Protein AF-A0A9D1W8M9-F1 (afdb_monomer_lite)

pLDDT: mean 92.15, std 4.17, range [66.94, 97.56]

Secondary structure (DSSP, 8-state):
--EEEETHHHHHHTTS-SPPPSEEEEEESS----EEETTEEEEEEE--SPP-TTTHHHHHHHHHHHTGGG-SS--HHHHHHHHHHHHHT--HHHHHHHHHHHTTS-HHHHHHHHHHHHHTT-HHHHHHHHTTS-TT--B--TTGGGT-GGGTTTTB-

Foldseek 3Di:
DDKDWADPVVCVVLVVAPDDDLETEIEDQDDDCWDDDPSHIYYYDHQPDDDDPVCRVLVRLLRCLLCVVVRPPHALLRNLVSNLVVCLPDDPVRLLSSLVSCLPPDLSSLLSSLLSCVQVVNVVSSVVSLVSHDPVDAAEDPPPVVRGVSCVVSRYD

Sequence (157 aa):
PIGYLTGYSIYNKMALTTQVSNVIQIGRNQIRPKLKRGKYIVSFVKQKNTITKENIPHLQLLDALRYIKKIPDASIAFLCKRFIAILKDYKQNEREDLMRLARKYPPSTRALLGALLDELGYEKETETLFETLNPITTYRLPEAEKVFDTTKKWKIK

Organism: NCBI:txid2838759

Radius of gyration: 15.52 Å; chains: 1; bounding box: 42×32×38 Å

Structure (mmCIF, N/CA/C/O backbone):
data_AF-A0A9D1W8M9-F1
#
_entry.id   AF-A0A9D1W8M9-F1
#
loop_
_atom_site.group_PDB
_atom_site.id
_atom_site.type_symbol
_atom_site.label_atom_id
_atom_site.label_alt_id
_atom_site.label_comp_id
_atom_site.label_asym_id
_atom_site.label_entity_id
_atom_site.label_seq_id
_atom_site.pdbx_PDB_ins_code
_atom_site.Cartn_x
_atom_site.Cartn_y
_atom_site.Cartn_z
_atom_site.occupancy
_atom_site.B_iso_or_equiv
_atom_site.auth_seq_id
_atom_site.auth_comp_id
_atom_site.auth_asym_id
_atom_site.auth_atom_id
_atom_site.pdbx_PDB_model_num
ATOM 1 N N . PRO A 1 1 ? -6.456 17.218 17.066 1.00 66.94 1 PRO A N 1
ATOM 2 C CA . PRO A 1 1 ? -5.688 16.237 16.257 1.00 66.94 1 PRO A CA 1
ATOM 3 C C . PRO A 1 1 ? -6.485 15.778 15.029 1.00 66.94 1 PRO A C 1
ATOM 5 O O . PRO A 1 1 ? -7.613 15.319 15.185 1.00 66.94 1 PRO A O 1
ATOM 8 N N . ILE A 1 2 ? -5.910 15.918 13.833 1.00 86.50 2 ILE A N 1
ATOM 9 C CA . ILE A 1 2 ? -6.542 15.503 12.572 1.00 86.50 2 ILE A CA 1
ATOM 10 C C . ILE A 1 2 ? -6.394 13.983 12.413 1.00 86.50 2 ILE A C 1
ATOM 12 O O . ILE A 1 2 ? -5.357 13.406 12.749 1.00 86.50 2 ILE A O 1
ATOM 16 N N . GLY A 1 3 ? -7.450 13.326 11.942 1.00 91.88 3 GLY A N 1
ATOM 17 C CA . GLY A 1 3 ? -7.440 11.920 11.553 1.00 91.88 3 GLY A CA 1
ATOM 18 C C . GLY A 1 3 ? -8.235 11.733 10.267 1.00 91.88 3 GLY A C 1
ATOM 19 O O . GLY A 1 3 ? -9.056 12.581 9.923 1.00 91.88 3 GLY A O 1
ATOM 20 N N . TYR A 1 4 ? -7.988 10.635 9.562 1.00 95.38 4 TYR A N 1
ATOM 21 C CA . TYR A 1 4 ? -8.622 10.340 8.277 1.00 95.38 4 TYR A CA 1
ATOM 22 C C . TYR A 1 4 ? -9.162 8.914 8.246 1.00 95.38 4 TYR A C 1
ATOM 24 O O . TYR A 1 4 ? -8.657 8.033 8.943 1.00 95.38 4 TYR A O 1
ATOM 32 N N . LEU A 1 5 ? -10.203 8.679 7.447 1.00 94.50 5 LEU A N 1
ATOM 33 C CA . LEU A 1 5 ? -10.722 7.331 7.216 1.00 94.50 5 LEU A CA 1
ATOM 34 C C . LEU A 1 5 ? -9.718 6.527 6.387 1.00 94.50 5 LEU A C 1
ATOM 36 O O . LEU A 1 5 ? -9.198 7.036 5.399 1.00 94.50 5 LEU A O 1
ATOM 40 N N . THR A 1 6 ? -9.458 5.286 6.782 1.00 94.19 6 THR A N 1
ATOM 41 C CA . THR A 1 6 ? -8.574 4.336 6.089 1.00 94.19 6 THR A CA 1
ATOM 42 C C . THR A 1 6 ? -9.154 2.920 6.188 1.00 94.19 6 THR A C 1
ATOM 44 O O . THR A 1 6 ? -10.239 2.729 6.742 1.00 94.19 6 THR A O 1
ATOM 47 N N . GLY A 1 7 ? -8.455 1.916 5.660 1.00 92.75 7 GLY A N 1
ATOM 48 C CA . GLY A 1 7 ? -8.873 0.517 5.750 1.00 92.75 7 GLY A CA 1
ATOM 49 C C . GLY A 1 7 ? -10.096 0.191 4.892 1.00 92.75 7 GLY A C 1
ATOM 50 O O . GLY A 1 7 ? -10.258 0.737 3.804 1.00 92.75 7 GLY A O 1
ATOM 51 N N . TYR A 1 8 ? -10.981 -0.676 5.398 1.00 88.62 8 TYR A N 1
ATOM 52 C CA . TYR A 1 8 ? -12.122 -1.225 4.647 1.00 88.62 8 TYR A CA 1
ATOM 53 C C . TYR A 1 8 ? -13.012 -0.175 3.970 1.00 88.62 8 TYR A C 1
ATOM 55 O O . TYR A 1 8 ? -13.421 -0.364 2.827 1.00 88.62 8 TYR A O 1
ATOM 63 N N . SER A 1 9 ? -13.283 0.949 4.641 1.00 87.62 9 SER A N 1
ATOM 64 C CA . SER A 1 9 ? -14.119 2.018 4.076 1.00 87.62 9 SER A CA 1
ATOM 65 C C . SER A 1 9 ? -13.475 2.703 2.871 1.00 87.62 9 SER A C 1
ATOM 67 O O . SER A 1 9 ? -14.180 3.238 2.020 1.00 87.62 9 SER A O 1
ATOM 69 N N . ILE A 1 10 ? -12.145 2.685 2.787 1.00 94.31 10 ILE A N 1
ATOM 70 C CA . ILE A 1 10 ? -11.384 3.214 1.657 1.00 94.31 10 ILE A CA 1
ATOM 71 C C . ILE A 1 10 ? -11.172 2.148 0.589 1.00 94.31 10 ILE A C 1
ATOM 73 O O . ILE A 1 10 ? -11.251 2.470 -0.591 1.00 94.31 10 ILE A O 1
ATOM 77 N N . TYR A 1 11 ? -10.980 0.884 0.974 1.00 93.69 11 TYR A N 1
ATOM 78 C CA . TYR A 1 11 ? -10.817 -0.208 0.012 1.00 93.69 11 TYR A CA 1
ATOM 79 C C . TYR A 1 11 ? -12.019 -0.310 -0.921 1.00 93.69 11 TYR A C 1
ATOM 81 O O . TYR A 1 11 ? -11.844 -0.402 -2.132 1.00 93.69 11 TYR A O 1
ATOM 89 N N . ASN A 1 12 ? -13.231 -0.196 -0.377 1.00 90.69 12 ASN A N 1
ATOM 90 C CA . ASN A 1 12 ? -14.440 -0.183 -1.191 1.00 90.69 12 ASN A CA 1
ATOM 91 C C . ASN A 1 12 ? -14.514 1.051 -2.112 1.00 90.69 12 ASN A C 1
ATOM 93 O O . ASN A 1 12 ? -14.762 0.905 -3.305 1.00 90.69 12 ASN A O 1
ATOM 97 N N . LYS A 1 13 ? -14.184 2.251 -1.608 1.00 91.56 13 LYS A N 1
ATOM 98 C CA . LYS A 1 13 ? -14.141 3.483 -2.424 1.00 91.56 13 LYS A CA 1
ATOM 99 C C . LYS A 1 13 ? -13.123 3.427 -3.565 1.00 91.56 13 LYS A C 1
ATOM 101 O O . LYS A 1 13 ? -13.366 3.995 -4.621 1.00 91.56 13 LYS A O 1
ATOM 106 N N . MET A 1 14 ? -11.996 2.747 -3.363 1.00 93.12 14 MET A N 1
ATOM 107 C CA . MET A 1 14 ? -10.964 2.541 -4.386 1.00 93.12 14 MET A CA 1
ATOM 108 C C . MET A 1 14 ? -11.277 1.362 -5.328 1.00 93.12 14 MET A C 1
ATOM 110 O O . MET A 1 14 ? -10.490 1.076 -6.233 1.00 93.12 14 MET A O 1
ATOM 114 N N . ALA A 1 15 ? -12.421 0.691 -5.146 1.00 93.25 15 ALA A N 1
ATOM 115 C CA . ALA A 1 15 ? -12.799 -0.544 -5.835 1.00 93.25 15 ALA A CA 1
ATOM 116 C C . ALA A 1 15 ? -11.751 -1.668 -5.687 1.00 93.25 15 ALA A C 1
ATOM 118 O O . ALA A 1 15 ? -11.488 -2.423 -6.618 1.00 93.25 15 ALA A O 1
ATOM 119 N N . LEU A 1 16 ? -11.130 -1.759 -4.507 1.00 93.62 16 LEU A N 1
ATOM 120 C CA . LEU A 1 16 ? -10.214 -2.840 -4.129 1.00 93.62 16 LEU A CA 1
ATOM 121 C C . LEU A 1 16 ? -10.960 -4.045 -3.538 1.00 93.62 16 LEU A C 1
ATOM 123 O O . LEU A 1 16 ? -10.401 -5.129 -3.465 1.00 93.62 16 LEU A O 1
ATOM 127 N N . THR A 1 17 ? -12.199 -3.854 -3.084 1.00 92.62 17 THR A N 1
ATOM 128 C CA . THR A 1 17 ? -13.069 -4.919 -2.571 1.00 92.62 17 THR A CA 1
ATOM 129 C C . THR A 1 17 ? -14.536 -4.517 -2.704 1.00 92.62 17 THR A C 1
ATOM 131 O O . THR A 1 17 ? -14.891 -3.340 -2.577 1.00 92.62 17 THR A O 1
ATOM 134 N N . THR A 1 18 ? -15.399 -5.503 -2.907 1.00 88.88 18 THR A N 1
ATOM 135 C CA . THR A 1 18 ? -16.861 -5.380 -2.862 1.00 88.88 18 THR A CA 1
ATOM 136 C C . THR A 1 18 ? -17.417 -5.488 -1.443 1.00 88.88 18 THR A C 1
ATOM 138 O O . THR A 1 18 ? -18.556 -5.093 -1.198 1.00 88.88 18 THR A O 1
ATOM 141 N N . GLN A 1 19 ? -16.620 -5.964 -0.480 1.00 85.69 19 GLN A N 1
ATOM 142 C CA . GLN A 1 19 ? -17.088 -6.179 0.884 1.00 85.69 19 GLN A CA 1
ATOM 143 C C . GLN A 1 19 ? -17.296 -4.861 1.644 1.00 85.69 19 GLN A C 1
ATOM 145 O O . GLN A 1 19 ? -16.390 -4.034 1.783 1.00 85.69 19 GLN A O 1
ATOM 150 N N . VAL A 1 20 ? -18.482 -4.706 2.237 1.00 86.00 20 VAL A N 1
ATOM 151 C CA . VAL A 1 20 ? -18.804 -3.598 3.145 1.00 86.00 20 VAL A CA 1
ATOM 152 C C . VAL A 1 20 ? -18.579 -4.044 4.591 1.00 86.00 20 VAL A C 1
ATOM 154 O O . VAL A 1 20 ? -19.233 -4.959 5.085 1.00 86.00 20 VAL A O 1
ATOM 157 N N . SER A 1 21 ? -17.645 -3.393 5.287 1.00 85.75 21 SER A N 1
ATOM 158 C CA . SER A 1 21 ? -17.300 -3.716 6.678 1.00 85.75 21 SER A CA 1
ATOM 159 C C . SER A 1 21 ? -18.060 -2.848 7.685 1.00 85.75 21 SER A C 1
ATOM 161 O O . SER A 1 21 ? -18.247 -1.650 7.479 1.00 85.75 21 SER A O 1
ATOM 163 N N . ASN A 1 22 ? -18.416 -3.423 8.838 1.00 87.88 22 ASN A N 1
ATOM 164 C CA . ASN A 1 22 ? -18.872 -2.679 10.019 1.00 87.88 22 ASN A CA 1
ATOM 165 C C . ASN A 1 22 ? -17.706 -2.113 10.861 1.00 87.88 22 ASN A C 1
ATOM 167 O O . ASN A 1 22 ? -17.928 -1.541 11.935 1.00 87.88 22 ASN A O 1
ATOM 171 N N . VAL A 1 23 ? -16.462 -2.274 10.401 1.00 91.00 23 VAL A N 1
ATOM 172 C CA . VAL A 1 23 ? -15.268 -1.725 11.046 1.00 91.00 23 VAL A CA 1
ATOM 173 C C . VAL A 1 23 ? -14.906 -0.387 10.409 1.00 91.00 23 VAL A C 1
ATOM 175 O O . VAL A 1 23 ? -14.560 -0.306 9.233 1.00 91.00 23 VAL A O 1
ATOM 178 N N . ILE A 1 24 ? -14.920 0.672 11.214 1.00 91.56 24 ILE A N 1
ATOM 179 C CA . ILE A 1 24 ? -14.410 1.990 10.834 1.00 91.56 24 ILE A CA 1
ATOM 180 C C . ILE A 1 24 ? -12.945 2.050 11.252 1.00 91.56 24 ILE A C 1
ATOM 182 O O . ILE A 1 24 ? -12.616 1.839 12.419 1.00 91.56 24 ILE A O 1
ATOM 186 N N . GLN A 1 25 ? -12.043 2.346 10.325 1.00 94.12 25 GLN A N 1
ATOM 187 C CA . GLN A 1 25 ? -10.620 2.454 10.626 1.00 94.12 25 GLN A CA 1
ATOM 188 C C . GLN A 1 25 ? -10.142 3.887 10.389 1.00 94.12 25 GLN A C 1
ATOM 190 O O . GLN A 1 25 ? -10.461 4.501 9.373 1.00 94.12 25 GLN A O 1
ATOM 195 N N . ILE A 1 26 ? -9.422 4.441 11.366 1.00 94.94 26 ILE A N 1
ATOM 196 C CA . ILE A 1 26 ? -8.990 5.842 11.368 1.00 94.94 26 ILE A CA 1
ATOM 197 C C . ILE A 1 26 ? -7.466 5.915 11.477 1.00 94.94 26 ILE A C 1
ATOM 199 O O . ILE A 1 26 ? -6.881 5.450 12.459 1.00 94.94 26 ILE A O 1
ATOM 203 N N . GLY A 1 27 ? -6.825 6.535 10.488 1.00 94.44 27 GLY A N 1
ATOM 204 C CA . GLY A 1 27 ? -5.413 6.898 10.529 1.00 94.44 27 GLY A CA 1
ATOM 205 C C . GLY A 1 27 ? -5.203 8.167 11.354 1.00 94.44 27 GLY A C 1
ATOM 206 O O . GLY A 1 27 ? -5.884 9.171 11.145 1.00 94.44 27 GLY A O 1
ATOM 207 N N . ARG A 1 28 ? -4.287 8.127 12.328 1.00 94.56 28 ARG A N 1
ATOM 208 C CA . ARG A 1 28 ? -3.934 9.282 13.178 1.00 94.56 28 ARG A CA 1
ATOM 209 C C . ARG A 1 28 ? -2.514 9.162 13.726 1.00 94.56 28 ARG A C 1
ATOM 211 O O . ARG A 1 28 ? -1.974 8.064 13.827 1.00 94.56 28 ARG A O 1
ATOM 218 N N . ASN A 1 29 ? -1.921 10.274 14.157 1.00 92.94 29 ASN A N 1
ATOM 219 C CA . ASN A 1 29 ? -0.543 10.265 14.673 1.00 92.94 29 ASN A CA 1
ATOM 220 C C . ASN A 1 29 ? -0.381 9.627 16.062 1.00 92.94 29 ASN A C 1
ATOM 222 O O . ASN A 1 29 ? 0.680 9.097 16.391 1.00 92.94 29 ASN A O 1
ATOM 226 N N . GLN A 1 30 ? -1.437 9.649 16.873 1.00 89.56 30 GLN A N 1
ATOM 227 C CA . GLN A 1 30 ? -1.423 9.123 18.240 1.00 89.56 30 GLN A CA 1
ATOM 228 C C . GLN A 1 30 ? -2.003 7.711 18.305 1.00 89.56 30 GLN A C 1
ATOM 230 O O . GLN A 1 30 ? -3.018 7.423 17.672 1.00 89.56 30 GLN A O 1
ATOM 235 N N . ILE A 1 31 ? -1.402 6.852 19.125 1.00 87.25 31 ILE A N 1
ATOM 236 C CA . ILE A 1 31 ? -1.940 5.516 19.397 1.00 87.25 31 ILE A CA 1
ATOM 237 C C . ILE A 1 31 ? -3.231 5.662 20.205 1.00 87.25 31 ILE A C 1
ATOM 239 O O . ILE A 1 31 ? -3.317 6.488 21.111 1.00 87.25 31 ILE A O 1
ATOM 243 N N . ARG A 1 32 ? -4.242 4.864 19.862 1.00 89.69 32 ARG A N 1
ATOM 244 C CA . ARG A 1 32 ? -5.502 4.795 20.600 1.00 89.69 32 ARG A CA 1
ATOM 245 C C . ARG A 1 32 ? -6.039 3.362 20.565 1.00 89.69 32 ARG A C 1
ATOM 247 O O . ARG A 1 32 ? -5.958 2.735 19.505 1.00 89.69 32 ARG A O 1
ATOM 254 N N . PRO A 1 33 ? -6.576 2.835 21.679 1.00 89.81 33 PRO A N 1
ATOM 255 C CA . PRO A 1 33 ? -7.204 1.520 21.684 1.00 89.81 33 PRO A CA 1
ATOM 256 C C . PRO A 1 33 ? -8.447 1.494 20.790 1.00 89.81 33 PRO A C 1
ATOM 258 O O . PRO A 1 33 ? -9.078 2.524 20.533 1.00 89.81 33 PRO A O 1
ATOM 261 N N . LYS A 1 34 ? -8.794 0.295 20.315 1.00 92.06 34 LYS A N 1
ATOM 262 C CA . LYS A 1 34 ? -10.044 0.063 19.583 1.00 92.06 34 LYS A CA 1
ATOM 263 C C . LYS A 1 34 ? -11.230 0.365 20.499 1.00 92.06 34 LYS A C 1
ATOM 265 O O . LYS A 1 34 ? -11.161 0.126 21.700 1.00 92.06 34 LYS A O 1
ATOM 270 N N . LEU A 1 35 ? -12.318 0.857 19.923 1.00 92.75 35 LEU A N 1
ATOM 271 C CA . LEU A 1 35 ? -13.550 1.152 20.646 1.00 92.75 35 LEU A CA 1
ATOM 272 C C . LEU A 1 35 ? -14.747 0.573 19.899 1.00 92.75 35 LEU A C 1
ATOM 274 O O . LEU A 1 35 ? -14.792 0.593 18.672 1.00 92.75 35 LEU A O 1
ATOM 278 N N . LYS A 1 36 ? -15.711 0.034 20.641 1.00 92.06 36 LYS A N 1
ATOM 279 C CA . LYS A 1 36 ? -16.963 -0.485 20.089 1.00 92.06 36 LYS A CA 1
ATOM 280 C C . LYS A 1 36 ? -18.060 0.540 20.343 1.00 92.06 36 LYS A C 1
ATOM 282 O O . LYS A 1 36 ? -18.194 1.029 21.460 1.00 92.06 36 LYS A O 1
ATOM 287 N N . ARG A 1 37 ? -18.827 0.884 19.310 1.00 85.94 37 ARG A N 1
ATOM 288 C CA . ARG A 1 37 ? -19.948 1.825 19.397 1.00 85.94 37 ARG A CA 1
ATOM 289 C C . ARG A 1 37 ? -21.162 1.204 18.713 1.00 85.94 37 ARG A C 1
ATOM 291 O O . ARG A 1 37 ? -21.270 1.211 17.488 1.00 85.94 37 ARG A O 1
ATOM 298 N N . GLY A 1 38 ? -22.042 0.604 19.514 1.00 89.00 38 GLY A N 1
ATOM 299 C CA . GLY A 1 38 ? -23.150 -0.210 19.012 1.00 89.00 38 GLY A CA 1
ATOM 300 C C . GLY A 1 38 ? -22.646 -1.353 18.122 1.00 89.00 38 GLY A C 1
ATOM 301 O O . GLY A 1 38 ? -21.790 -2.139 18.535 1.00 89.00 38 GLY A O 1
ATOM 302 N N . LYS A 1 39 ? -23.147 -1.408 16.881 1.00 89.00 39 LYS A N 1
ATOM 303 C CA . LYS A 1 39 ? -22.759 -2.407 15.868 1.00 89.00 39 LYS A CA 1
ATOM 304 C C . LYS A 1 39 ? -21.409 -2.146 15.186 1.00 89.00 39 LYS A C 1
ATOM 306 O O . LYS A 1 39 ? -20.919 -3.021 14.473 1.00 89.00 39 LYS A O 1
ATOM 311 N N . TYR A 1 40 ? -20.821 -0.964 15.382 1.00 89.31 40 TYR A N 1
ATOM 312 C CA . TYR A 1 40 ? -19.576 -0.566 14.728 1.00 89.31 40 TYR A CA 1
ATOM 313 C C . TYR A 1 40 ? -18.368 -0.763 15.640 1.00 89.31 40 TYR A C 1
ATOM 315 O O . TYR A 1 40 ? -18.407 -0.466 16.838 1.00 89.31 40 TYR A O 1
ATOM 323 N N . ILE A 1 41 ? -17.260 -1.207 15.051 1.00 93.38 41 ILE A N 1
ATOM 324 C CA . ILE A 1 41 ? -15.954 -1.255 15.713 1.00 93.38 41 ILE A CA 1
ATOM 325 C C . ILE A 1 41 ? -15.095 -0.155 15.104 1.00 93.38 41 ILE A C 1
ATOM 327 O O . ILE A 1 41 ? -14.833 -0.165 13.907 1.00 93.38 41 ILE A O 1
ATOM 331 N N . VAL A 1 42 ? -14.633 0.789 15.918 1.00 93.06 42 VAL A N 1
ATOM 332 C CA . VAL A 1 42 ? -13.680 1.810 15.487 1.00 93.06 42 VAL A CA 1
ATOM 333 C C . VAL A 1 42 ? -12.276 1.371 15.884 1.00 93.06 42 VAL A C 1
ATOM 335 O O . VAL A 1 42 ? -11.976 1.143 17.058 1.00 93.06 42 VAL A O 1
ATOM 338 N N . SER A 1 43 ? -11.402 1.250 14.895 1.00 93.31 43 SER A N 1
ATOM 339 C CA . SER A 1 43 ? -10.000 0.882 15.062 1.00 93.31 43 SER A CA 1
ATOM 340 C C . SER A 1 43 ? -9.081 1.996 14.573 1.00 93.31 43 SER A C 1
ATOM 342 O O .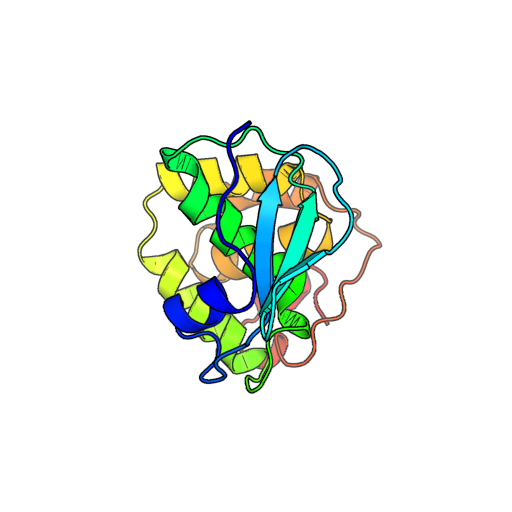 SER A 1 43 ? -9.475 2.839 13.768 1.00 93.31 43 SER A O 1
ATOM 344 N N . PHE A 1 44 ? -7.848 2.022 15.077 1.00 93.75 44 PHE A N 1
ATOM 345 C CA . PHE A 1 44 ? -6.901 3.097 14.794 1.00 93.75 44 PHE A CA 1
ATOM 346 C C . PHE A 1 44 ? -5.618 2.558 14.169 1.00 93.75 44 PHE A C 1
ATOM 348 O O . PHE A 1 44 ? -5.091 1.530 14.597 1.00 93.75 44 PHE A O 1
ATOM 355 N N . VAL A 1 45 ? -5.102 3.280 13.174 1.00 93.06 45 VAL A N 1
ATOM 356 C CA . VAL A 1 45 ? -3.789 3.040 12.564 1.00 93.06 45 VAL A CA 1
ATOM 357 C C . VAL A 1 45 ? -2.878 4.194 12.930 1.00 93.06 45 VAL A C 1
ATOM 359 O O . VAL A 1 45 ? -3.208 5.358 12.701 1.00 93.06 45 VAL A O 1
ATOM 362 N N . LYS A 1 46 ? -1.711 3.870 13.491 1.00 92.94 46 LYS A N 1
ATOM 363 C CA . LYS A 1 46 ? -0.675 4.868 13.749 1.00 92.94 46 LYS A CA 1
ATOM 364 C C . LYS A 1 46 ? -0.075 5.325 12.420 1.00 92.94 46 LYS A C 1
ATOM 366 O O . LYS A 1 46 ? 0.588 4.539 11.743 1.00 92.94 46 LYS A O 1
ATOM 371 N N . GLN A 1 47 ? -0.270 6.598 12.104 1.00 94.62 47 GLN A N 1
ATOM 372 C CA . GLN A 1 47 ? 0.345 7.283 10.976 1.00 94.62 47 GLN A CA 1
ATOM 373 C C . GLN A 1 47 ? 1.589 8.042 11.455 1.00 94.62 47 GLN A C 1
ATOM 375 O O . GLN A 1 47 ? 1.517 8.854 12.376 1.00 94.62 47 GLN A O 1
ATOM 380 N N . LYS A 1 48 ? 2.749 7.761 10.854 1.00 93.81 48 LYS A N 1
ATOM 381 C CA . LYS A 1 48 ? 4.022 8.422 11.199 1.00 93.81 48 LYS A CA 1
ATOM 382 C C . LYS A 1 48 ? 4.240 9.726 10.422 1.00 93.81 48 LYS A C 1
ATOM 384 O O . LYS A 1 48 ? 5.061 10.546 10.827 1.00 93.81 48 LYS A O 1
ATOM 389 N N . ASN A 1 49 ? 3.549 9.904 9.299 1.00 94.81 49 ASN A N 1
ATOM 390 C CA . ASN A 1 49 ? 3.571 11.140 8.522 1.00 94.81 49 ASN A CA 1
ATOM 391 C C . ASN A 1 49 ? 2.711 12.225 9.174 1.00 94.81 49 ASN A C 1
ATOM 393 O O . ASN A 1 49 ? 1.706 11.917 9.812 1.00 94.81 49 ASN A O 1
ATOM 397 N N . THR A 1 50 ? 3.080 13.490 8.989 1.00 93.75 50 THR A N 1
ATOM 398 C CA . THR A 1 50 ? 2.199 14.614 9.329 1.00 93.75 50 THR A CA 1
ATOM 399 C C . THR A 1 50 ? 0.954 14.530 8.456 1.00 93.75 50 THR A C 1
ATOM 401 O O . THR A 1 50 ? 1.076 14.317 7.255 1.00 93.75 50 THR A O 1
ATOM 404 N N . ILE A 1 51 ? -0.232 14.652 9.047 1.00 94.94 51 ILE A N 1
ATOM 405 C CA . ILE A 1 51 ? -1.503 14.512 8.326 1.00 94.94 51 ILE A CA 1
ATOM 406 C C . ILE A 1 51 ? -1.998 15.906 7.940 1.00 94.94 51 ILE A C 1
ATOM 408 O O . ILE A 1 51 ? -2.229 16.734 8.821 1.00 94.94 51 ILE A O 1
ATOM 412 N N . THR A 1 52 ? -2.192 16.143 6.644 1.00 95.06 52 THR A N 1
ATOM 413 C CA . THR A 1 52 ? -2.797 17.364 6.086 1.00 95.06 52 THR A CA 1
ATOM 414 C C . THR A 1 52 ? -3.940 16.974 5.151 1.00 95.06 52 THR A C 1
ATOM 416 O O . THR A 1 52 ? -4.024 15.821 4.737 1.00 95.06 52 THR A O 1
ATOM 419 N N . LYS A 1 53 ? -4.863 17.883 4.824 1.00 92.75 53 LYS A N 1
ATOM 420 C CA . LYS A 1 53 ? -6.027 17.512 3.994 1.00 92.75 53 LYS A CA 1
ATOM 421 C C . LYS A 1 53 ? -5.610 17.057 2.593 1.00 92.75 53 LYS A C 1
ATOM 423 O O . LYS A 1 53 ? -6.227 16.161 2.028 1.00 92.75 53 LYS A O 1
ATOM 428 N N . GLU A 1 54 ? -4.528 17.634 2.097 1.00 92.62 54 GLU A N 1
ATOM 429 C CA . GLU A 1 54 ? -3.964 17.444 0.765 1.00 92.62 54 GLU A CA 1
ATOM 430 C C . GLU A 1 54 ? -3.265 16.083 0.647 1.00 92.62 54 GLU A C 1
ATOM 432 O O . GLU A 1 54 ? -3.344 15.422 -0.385 1.00 92.62 54 GLU A O 1
ATOM 437 N N . ASN A 1 55 ? -2.622 15.609 1.722 1.00 95.38 55 ASN A N 1
ATOM 438 C CA . ASN A 1 55 ? -1.905 14.336 1.694 1.00 95.38 55 ASN A CA 1
ATOM 439 C C . ASN A 1 55 ? -2.753 13.122 2.095 1.00 95.38 55 ASN A C 1
ATOM 441 O O . ASN A 1 55 ? -2.320 11.991 1.880 1.00 95.38 55 ASN A O 1
ATOM 445 N N . ILE A 1 56 ? -3.964 13.320 2.629 1.00 95.94 56 ILE A N 1
ATOM 446 C CA . ILE A 1 56 ? -4.858 12.221 3.027 1.00 95.94 56 ILE A CA 1
ATOM 447 C C . ILE A 1 56 ? -5.071 11.188 1.906 1.00 95.94 56 ILE A C 1
ATOM 449 O O . ILE A 1 56 ? -4.932 10.002 2.210 1.00 95.94 56 ILE A O 1
ATOM 453 N N . PRO A 1 57 ? -5.348 11.567 0.641 1.00 95.81 57 PRO A N 1
ATOM 454 C CA . PRO A 1 57 ? -5.510 10.592 -0.442 1.00 95.81 57 PRO A CA 1
ATOM 455 C C . PRO A 1 57 ? -4.261 9.722 -0.654 1.00 95.81 57 PRO A C 1
ATOM 457 O O . PRO A 1 57 ? -4.355 8.501 -0.782 1.00 95.81 57 PRO A O 1
ATOM 460 N N . HIS A 1 58 ? -3.074 10.327 -0.579 1.00 96.88 58 HIS A N 1
ATOM 461 C CA . HIS A 1 58 ? -1.793 9.626 -0.675 1.00 96.88 58 HIS A CA 1
ATOM 462 C C . HIS A 1 58 ? -1.595 8.654 0.497 1.00 96.88 58 HIS A C 1
ATOM 464 O O . HIS A 1 58 ? -1.224 7.497 0.306 1.00 96.88 58 HIS A O 1
ATOM 470 N N . LEU A 1 59 ? -1.900 9.090 1.723 1.00 97.12 59 LEU A N 1
ATOM 471 C CA . LEU A 1 59 ? -1.810 8.241 2.915 1.00 97.12 59 LEU A CA 1
ATOM 472 C C . LEU A 1 59 ? -2.791 7.061 2.859 1.00 97.12 59 LEU A C 1
ATOM 474 O O . LEU A 1 59 ? -2.449 5.957 3.278 1.00 97.12 59 LEU A O 1
ATOM 478 N N . GLN A 1 60 ? -3.990 7.275 2.318 1.00 97.06 60 GLN A N 1
ATOM 479 C CA . GLN A 1 60 ? -4.989 6.230 2.093 1.00 97.06 60 GLN A CA 1
ATOM 480 C C . GLN A 1 60 ? -4.494 5.166 1.108 1.00 97.06 60 GLN A C 1
ATOM 482 O O . GLN A 1 60 ? -4.620 3.972 1.387 1.00 97.06 60 GLN A O 1
ATOM 487 N N . LEU A 1 61 ? -3.885 5.587 -0.003 1.00 97.25 61 LEU A N 1
ATOM 488 C CA . LEU A 1 61 ? -3.301 4.680 -0.990 1.00 97.25 61 LEU A CA 1
ATOM 489 C C . LEU A 1 61 ? -2.141 3.869 -0.388 1.00 97.25 61 LEU A C 1
ATOM 491 O O . LEU A 1 61 ? -2.106 2.644 -0.506 1.00 97.25 61 LEU A O 1
ATOM 495 N N . LEU A 1 62 ? -1.230 4.526 0.337 1.00 97.56 62 LEU A N 1
ATOM 496 C CA . LEU A 1 62 ? -0.109 3.861 1.013 1.00 97.56 62 LEU A CA 1
ATOM 497 C C . LEU A 1 62 ? -0.575 2.878 2.095 1.00 97.56 62 LEU A C 1
ATOM 499 O O . LEU A 1 62 ? 0.021 1.811 2.267 1.00 97.56 62 LEU A O 1
ATOM 503 N N . ASP A 1 63 ? -1.647 3.202 2.819 1.00 96.56 63 ASP A N 1
ATOM 504 C CA . ASP A 1 63 ? -2.264 2.285 3.778 1.00 96.56 63 ASP A CA 1
ATOM 505 C C . ASP A 1 63 ? -2.856 1.050 3.083 1.00 96.56 63 ASP A C 1
ATOM 507 O O . ASP A 1 63 ? -2.724 -0.063 3.601 1.00 96.56 63 ASP A O 1
ATOM 511 N N . ALA A 1 64 ? -3.470 1.218 1.908 1.00 96.62 64 ALA A N 1
ATOM 512 C CA . ALA A 1 64 ? -3.973 0.108 1.106 1.00 96.62 64 ALA A CA 1
ATOM 513 C C . ALA A 1 64 ? -2.835 -0.791 0.601 1.00 96.62 64 ALA A C 1
ATOM 515 O O . ALA A 1 64 ? -2.897 -2.003 0.794 1.00 96.62 64 ALA A O 1
ATOM 516 N N . LEU A 1 65 ? -1.746 -0.214 0.085 1.00 96.62 65 LEU A N 1
ATOM 517 C CA . LEU A 1 65 ? -0.548 -0.964 -0.317 1.00 96.62 65 LEU A CA 1
ATOM 518 C C . LEU A 1 65 ? 0.083 -1.714 0.865 1.00 96.62 65 LEU A C 1
ATOM 520 O O . LEU A 1 65 ? 0.442 -2.887 0.763 1.00 96.62 65 LEU A O 1
ATOM 524 N N . ARG A 1 66 ? 0.185 -1.067 2.032 1.00 96.06 66 ARG A N 1
ATOM 525 C CA . ARG A 1 66 ? 0.714 -1.683 3.260 1.00 96.06 66 ARG A CA 1
ATOM 526 C C . ARG A 1 66 ? -0.080 -2.907 3.697 1.00 96.06 66 ARG A C 1
ATOM 528 O O . ARG A 1 66 ? 0.503 -3.855 4.226 1.00 96.06 66 ARG A O 1
ATOM 535 N N . TYR A 1 67 ? -1.393 -2.866 3.528 1.00 94.94 67 TYR A N 1
ATOM 536 C CA . TYR A 1 67 ? -2.304 -3.912 3.970 1.00 94.94 67 TYR A CA 1
ATOM 537 C C . TYR A 1 67 ? -2.910 -4.701 2.810 1.00 94.94 67 TYR A C 1
ATOM 539 O O . TYR A 1 67 ? -3.921 -5.358 3.020 1.00 94.94 67 TYR A O 1
ATOM 547 N N . ILE A 1 68 ? -2.268 -4.714 1.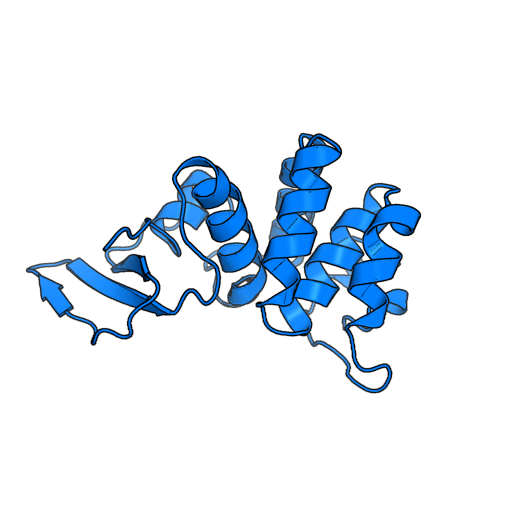637 1.00 95.06 68 ILE A N 1
ATOM 548 C CA . ILE A 1 68 ? -2.774 -5.372 0.423 1.00 95.06 68 ILE A CA 1
ATOM 549 C C . ILE A 1 68 ? -3.229 -6.819 0.673 1.00 95.06 68 ILE A C 1
ATOM 551 O O . ILE A 1 68 ? -4.317 -7.208 0.274 1.00 95.06 68 ILE A O 1
ATOM 555 N N . LYS A 1 69 ? -2.466 -7.586 1.461 1.00 92.44 69 LYS A N 1
ATOM 556 C CA . LYS A 1 69 ? -2.783 -8.980 1.832 1.00 92.44 69 LYS A CA 1
ATOM 557 C C . LYS A 1 69 ? -3.986 -9.153 2.761 1.00 92.44 69 LYS A C 1
ATOM 559 O O . LYS A 1 69 ? -4.394 -10.275 3.028 1.00 92.44 69 LYS A O 1
ATOM 564 N N . LYS A 1 70 ? -4.460 -8.067 3.365 1.00 92.00 70 LYS A N 1
ATOM 565 C CA . LYS A 1 70 ? -5.603 -8.052 4.286 1.00 92.00 70 LYS A CA 1
ATOM 566 C C . LYS A 1 70 ? -6.863 -7.515 3.618 1.00 92.00 70 LYS A C 1
ATOM 568 O O . LYS A 1 70 ? -7.889 -7.432 4.288 1.00 92.00 70 LYS A O 1
ATOM 573 N N . ILE A 1 71 ? -6.778 -7.102 2.353 1.00 92.38 71 ILE A N 1
ATOM 574 C CA . ILE A 1 71 ? -7.949 -6.697 1.589 1.00 92.38 71 ILE A CA 1
ATOM 575 C C . ILE A 1 71 ? -8.742 -7.977 1.292 1.00 92.38 71 ILE A C 1
ATOM 577 O O . ILE A 1 71 ? -8.178 -8.917 0.733 1.00 92.38 71 ILE A O 1
ATOM 581 N N . PRO A 1 72 ? -10.003 -8.062 1.732 1.00 90.19 72 PRO A N 1
ATOM 582 C CA . PRO A 1 72 ? -10.809 -9.257 1.550 1.00 90.19 72 PRO A CA 1
ATOM 583 C C . PRO A 1 72 ? -11.402 -9.299 0.142 1.00 90.19 72 PRO A C 1
ATOM 585 O O . PRO A 1 72 ? -11.543 -8.259 -0.505 1.00 90.19 72 PRO A O 1
ATOM 588 N N . ASP A 1 73 ? -11.827 -10.488 -0.283 1.00 88.81 73 ASP A N 1
ATOM 589 C CA . ASP A 1 73 ? -12.613 -10.677 -1.512 1.00 88.81 73 ASP A CA 1
ATOM 590 C C . ASP A 1 73 ? -11.917 -10.137 -2.781 1.00 88.81 73 ASP A C 1
ATOM 592 O O . ASP A 1 73 ? -12.547 -9.613 -3.694 1.00 88.81 73 ASP A O 1
ATOM 596 N N . ALA A 1 74 ? -10.581 -10.205 -2.813 1.00 90.94 74 ALA A N 1
ATOM 597 C CA . ALA A 1 74 ? -9.769 -9.757 -3.939 1.00 90.94 74 ALA A CA 1
ATOM 598 C C . ALA A 1 74 ? -8.457 -10.547 -4.025 1.00 90.94 74 ALA A C 1
ATOM 600 O O . ALA A 1 74 ? -7.776 -10.753 -3.017 1.00 90.94 74 ALA A O 1
ATOM 601 N N . SER A 1 75 ? -8.077 -10.966 -5.236 1.00 93.19 75 SER A N 1
ATOM 602 C CA . SER A 1 75 ? -6.762 -11.570 -5.474 1.00 93.19 75 SER A CA 1
ATOM 603 C C . SER A 1 75 ? -5.675 -10.500 -5.515 1.00 93.19 75 SER A C 1
ATOM 605 O O . SER A 1 75 ? -5.910 -9.357 -5.915 1.00 93.19 75 SER A O 1
ATOM 607 N N . ILE A 1 76 ? -4.448 -10.870 -5.148 1.00 93.38 76 ILE A N 1
ATOM 608 C CA . ILE A 1 76 ? -3.316 -9.937 -5.199 1.00 93.38 76 ILE A CA 1
ATOM 609 C C . ILE A 1 76 ? -3.075 -9.450 -6.630 1.00 93.38 76 ILE A C 1
ATOM 611 O O . ILE A 1 76 ? -2.833 -8.262 -6.832 1.00 93.38 76 ILE A O 1
ATOM 615 N N . ALA A 1 77 ? -3.224 -10.329 -7.627 1.00 93.12 77 ALA A N 1
ATOM 616 C CA . ALA A 1 77 ? -3.079 -9.947 -9.025 1.0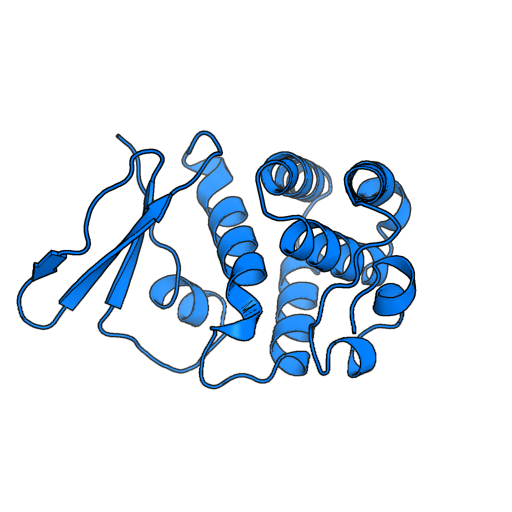0 93.12 77 ALA A CA 1
ATOM 617 C C . ALA A 1 77 ? -4.093 -8.865 -9.446 1.00 93.12 77 ALA A C 1
ATOM 619 O O . ALA A 1 77 ? -3.730 -7.892 -10.110 1.00 93.12 77 ALA A O 1
ATOM 620 N N . PHE A 1 78 ? -5.357 -8.997 -9.030 1.00 94.38 78 PHE A N 1
ATOM 621 C CA . PHE A 1 78 ? -6.379 -7.978 -9.277 1.00 94.38 78 PHE A CA 1
ATOM 622 C C . PHE A 1 78 ? -6.028 -6.652 -8.594 1.00 94.38 78 PHE A C 1
ATOM 624 O O . PHE A 1 78 ? -6.069 -5.597 -9.230 1.00 94.38 78 PHE A O 1
ATOM 631 N N . LEU A 1 79 ? -5.627 -6.704 -7.321 1.00 95.44 79 LEU A N 1
ATOM 632 C CA . LEU A 1 79 ? -5.257 -5.518 -6.548 1.00 95.44 79 LEU A CA 1
ATOM 633 C C . LEU A 1 79 ? -4.084 -4.774 -7.188 1.00 95.44 79 LEU A C 1
ATOM 635 O O . LEU A 1 79 ? -4.153 -3.559 -7.349 1.00 95.44 79 LEU A O 1
ATOM 639 N N . CYS A 1 80 ? -3.044 -5.492 -7.612 1.00 94.81 80 CYS A N 1
ATOM 640 C CA . CYS A 1 80 ? -1.909 -4.932 -8.340 1.00 94.81 80 CYS A CA 1
ATOM 641 C C . CYS A 1 80 ? -2.354 -4.189 -9.608 1.00 94.81 80 CYS A C 1
ATOM 643 O O . CYS A 1 80 ? -2.020 -3.017 -9.764 1.00 94.81 80 CYS A O 1
ATOM 645 N N . LYS A 1 81 ? -3.180 -4.812 -10.462 1.00 94.75 81 LYS A N 1
ATOM 646 C CA . LYS A 1 81 ? -3.733 -4.153 -11.663 1.00 94.75 81 LYS A CA 1
ATOM 647 C C . LYS A 1 81 ? -4.535 -2.900 -11.314 1.00 94.75 81 LYS A C 1
ATOM 649 O O . LYS A 1 81 ? -4.419 -1.878 -11.989 1.00 94.75 81 LYS A O 1
ATOM 654 N N . ARG A 1 82 ? -5.330 -2.955 -10.242 1.00 95.75 82 ARG A N 1
ATOM 655 C CA . ARG A 1 82 ? -6.120 -1.808 -9.786 1.00 95.75 82 ARG A CA 1
ATOM 656 C C . ARG A 1 82 ? -5.237 -0.665 -9.289 1.00 95.75 82 ARG A C 1
ATOM 658 O O . ARG A 1 82 ? -5.522 0.485 -9.609 1.00 95.75 82 ARG A O 1
ATOM 665 N N . PHE A 1 83 ? -4.163 -0.960 -8.557 1.00 96.44 83 PHE A N 1
ATOM 666 C CA . PHE A 1 83 ? -3.201 0.055 -8.129 1.00 96.44 83 PHE A CA 1
ATOM 667 C C . PHE A 1 83 ? -2.461 0.690 -9.308 1.00 96.44 83 PHE A C 1
ATOM 669 O O . PHE A 1 83 ? -2.332 1.908 -9.318 1.00 96.44 83 PHE A O 1
ATOM 676 N N . ILE A 1 84 ? -2.047 -0.092 -10.313 1.00 95.25 84 ILE A N 1
ATOM 677 C CA . ILE A 1 84 ? -1.454 0.439 -11.555 1.00 95.25 84 ILE A CA 1
ATOM 678 C C . ILE A 1 84 ? -2.422 1.423 -12.223 1.00 95.25 84 ILE A C 1
ATOM 680 O O . ILE A 1 84 ? -2.026 2.533 -12.565 1.00 95.25 84 ILE A O 1
ATOM 684 N N . ALA A 1 85 ? -3.703 1.056 -12.346 1.00 95.56 85 ALA A N 1
ATOM 685 C CA . ALA A 1 85 ? -4.716 1.931 -12.934 1.00 95.56 85 ALA A CA 1
ATOM 686 C C . ALA A 1 85 ? -4.880 3.251 -12.159 1.00 95.56 85 ALA A C 1
ATOM 688 O O . ALA A 1 85 ? -4.961 4.301 -12.780 1.00 95.56 85 ALA A O 1
ATOM 689 N N . ILE A 1 86 ? -4.880 3.207 -10.821 1.00 95.81 86 ILE A N 1
ATOM 690 C CA . ILE A 1 86 ? -4.950 4.415 -9.979 1.00 95.81 86 ILE A CA 1
ATOM 691 C C . ILE A 1 86 ? -3.693 5.279 -10.153 1.00 95.81 86 ILE A C 1
ATOM 693 O O . ILE A 1 86 ? -3.795 6.493 -10.279 1.00 95.81 86 ILE A O 1
ATOM 697 N N . LEU A 1 87 ? -2.508 4.663 -10.147 1.00 95.94 87 LEU A N 1
ATOM 698 C CA . LEU A 1 87 ? -1.224 5.367 -10.230 1.00 95.94 87 LEU A CA 1
ATOM 699 C C . LEU A 1 87 ? -0.967 5.981 -11.610 1.00 95.94 87 LEU A C 1
ATOM 701 O O . LEU A 1 87 ? -0.228 6.955 -11.704 1.00 95.94 87 LEU A O 1
ATOM 705 N N . LYS A 1 88 ? -1.587 5.451 -12.668 1.00 95.31 88 LYS A N 1
ATOM 706 C CA . LYS A 1 88 ? -1.475 5.995 -14.026 1.00 95.31 88 LYS A CA 1
ATOM 707 C C . LYS A 1 88 ? -2.010 7.428 -14.140 1.00 95.31 88 LYS A C 1
ATOM 709 O O . LYS A 1 88 ? -1.506 8.194 -14.956 1.00 95.31 88 LYS A O 1
ATOM 714 N N . ASP A 1 89 ? -2.982 7.791 -13.307 1.00 94.44 89 ASP A N 1
ATOM 715 C CA . ASP A 1 89 ? -3.593 9.124 -13.308 1.00 94.44 89 ASP A CA 1
ATOM 716 C C . ASP A 1 89 ? -2.803 10.150 -12.470 1.00 94.44 89 ASP A C 1
ATOM 718 O O . ASP A 1 89 ? -3.138 11.336 -12.470 1.00 94.44 89 ASP A O 1
ATOM 722 N N . TYR A 1 90 ? -1.751 9.723 -11.758 1.00 95.25 90 TYR A N 1
ATOM 723 C CA . TYR A 1 90 ? -0.950 10.608 -10.911 1.00 95.25 90 TYR A CA 1
ATOM 724 C C . TYR A 1 90 ? -0.002 11.471 -11.741 1.00 95.25 90 TYR A C 1
ATOM 726 O O . TYR A 1 90 ? 0.780 10.971 -12.556 1.00 95.25 90 TYR A O 1
ATOM 734 N N . LYS A 1 91 ? 0.020 12.772 -11.448 1.00 95.56 91 LYS A N 1
ATOM 735 C CA . LYS A 1 91 ? 1.021 13.703 -11.981 1.00 95.56 91 LYS A CA 1
ATOM 736 C C . LYS A 1 91 ? 2.372 13.502 -11.298 1.00 95.56 91 LYS A C 1
ATOM 738 O O . LYS A 1 91 ? 2.463 12.932 -10.214 1.00 95.56 91 LYS A O 1
ATOM 743 N N . GLN A 1 92 ? 3.433 14.020 -11.913 1.00 94.25 92 GLN A N 1
ATOM 744 C CA . GLN A 1 92 ? 4.797 13.882 -11.394 1.00 94.25 92 GLN A CA 1
ATOM 745 C C . GLN A 1 92 ? 4.940 14.380 -9.947 1.00 94.25 92 GLN A C 1
ATOM 747 O O . GLN A 1 92 ? 5.439 13.654 -9.095 1.00 94.25 92 GLN A O 1
ATOM 752 N N . ASN A 1 93 ? 4.425 15.571 -9.637 1.00 94.19 93 ASN A N 1
ATOM 753 C CA . ASN A 1 93 ? 4.458 16.123 -8.281 1.00 94.19 93 ASN A CA 1
ATOM 754 C C . ASN A 1 93 ? 3.707 15.243 -7.260 1.00 94.19 93 ASN A C 1
ATOM 756 O O . ASN A 1 93 ? 4.165 15.072 -6.133 1.00 94.19 93 ASN A O 1
ATOM 760 N N . GLU A 1 94 ? 2.579 14.643 -7.653 1.00 95.75 94 GLU A N 1
ATOM 761 C CA . GLU A 1 94 ? 1.817 13.721 -6.800 1.00 95.75 94 GLU A CA 1
ATOM 762 C C . GLU A 1 94 ? 2.587 12.415 -6.555 1.00 95.75 94 GLU A C 1
ATOM 764 O O . GLU A 1 94 ? 2.590 11.895 -5.436 1.00 95.75 94 GLU A O 1
ATOM 769 N N . ARG A 1 95 ? 3.292 11.894 -7.570 1.00 95.50 95 ARG A N 1
ATOM 770 C CA . ARG A 1 95 ? 4.175 10.724 -7.419 1.00 95.50 95 ARG A CA 1
ATOM 771 C C . ARG A 1 95 ? 5.350 11.020 -6.490 1.00 95.50 95 ARG A C 1
ATOM 773 O O . ARG A 1 95 ? 5.628 10.225 -5.592 1.00 95.50 95 ARG A O 1
ATOM 780 N N . GLU A 1 96 ? 5.997 12.171 -6.650 1.00 94.56 96 GLU A N 1
ATOM 781 C CA . GLU A 1 96 ? 7.087 12.622 -5.777 1.00 94.56 96 GLU A CA 1
ATOM 782 C C . GLU A 1 96 ? 6.627 12.725 -4.315 1.00 94.56 96 GLU A C 1
ATOM 784 O O . GLU A 1 96 ? 7.275 12.191 -3.406 1.00 94.56 96 GLU A O 1
ATOM 789 N N . ASP A 1 97 ? 5.457 13.325 -4.080 1.00 95.44 97 ASP A N 1
ATOM 790 C CA . ASP A 1 97 ? 4.857 13.400 -2.751 1.00 95.44 97 ASP A CA 1
ATOM 791 C C . ASP A 1 97 ? 4.504 12.020 -2.187 1.00 95.44 97 ASP A C 1
ATOM 793 O O . ASP A 1 97 ? 4.791 11.732 -1.017 1.00 95.44 97 ASP A O 1
ATOM 797 N N . LEU A 1 98 ? 3.940 11.131 -3.009 1.00 96.69 98 LEU A N 1
ATOM 798 C CA . LEU A 1 98 ? 3.627 9.759 -2.621 1.00 96.69 98 LEU A CA 1
ATOM 799 C C . LEU A 1 98 ? 4.884 9.012 -2.158 1.00 96.69 98 LEU A C 1
ATOM 801 O O . LEU A 1 98 ? 4.887 8.409 -1.079 1.00 96.69 98 LEU A O 1
ATOM 805 N N . MET A 1 99 ? 5.968 9.088 -2.933 1.00 95.69 99 MET A N 1
ATOM 806 C CA . MET A 1 99 ? 7.246 8.450 -2.609 1.00 95.69 99 MET A CA 1
ATOM 807 C C . MET A 1 99 ? 7.876 9.045 -1.348 1.00 95.69 99 MET A C 1
ATOM 809 O O . MET A 1 99 ? 8.355 8.304 -0.481 1.00 95.69 99 MET A O 1
ATOM 813 N N . ARG A 1 100 ? 7.825 10.372 -1.184 1.00 95.88 100 ARG A N 1
ATOM 814 C CA . ARG A 1 100 ? 8.295 11.062 0.026 1.00 95.88 100 ARG A CA 1
ATOM 815 C C . ARG A 1 100 ? 7.572 10.553 1.274 1.00 95.88 100 ARG A C 1
ATOM 817 O O . ARG A 1 100 ? 8.220 10.234 2.273 1.00 95.88 100 ARG A O 1
ATOM 824 N N . LEU A 1 101 ? 6.247 10.420 1.216 1.00 96.81 101 LEU A N 1
ATOM 825 C CA . LEU A 1 101 ? 5.430 9.897 2.318 1.00 96.81 101 LEU A CA 1
ATOM 826 C C . LEU A 1 101 ? 5.678 8.399 2.567 1.00 96.81 101 LEU A C 1
ATOM 828 O O . LEU A 1 101 ? 5.688 7.958 3.726 1.00 96.81 101 LEU A O 1
ATOM 832 N N . ALA A 1 102 ? 5.928 7.622 1.508 1.00 96.62 102 ALA A N 1
ATOM 833 C CA . ALA A 1 102 ? 6.220 6.190 1.575 1.00 96.62 102 ALA A CA 1
ATOM 834 C C . ALA A 1 102 ? 7.505 5.874 2.357 1.00 96.62 102 ALA A C 1
ATOM 836 O O . ALA A 1 102 ? 7.604 4.804 2.958 1.00 96.62 102 ALA A O 1
ATOM 837 N N . ARG A 1 103 ? 8.466 6.805 2.456 1.00 94.88 103 ARG A N 1
ATOM 838 C CA . ARG A 1 103 ? 9.704 6.619 3.247 1.00 94.88 103 ARG A CA 1
ATOM 839 C C . ARG A 1 103 ? 9.442 6.254 4.712 1.00 94.88 103 ARG A C 1
ATOM 841 O O . ARG A 1 103 ? 10.216 5.507 5.307 1.00 94.88 103 ARG A O 1
ATOM 848 N N . LYS A 1 104 ? 8.330 6.717 5.299 1.00 95.69 104 LYS A N 1
ATOM 849 C CA . LYS A 1 104 ? 7.941 6.378 6.684 1.00 95.69 104 LYS A CA 1
ATOM 850 C C . LYS A 1 104 ? 7.148 5.069 6.811 1.00 95.69 104 LYS A C 1
ATOM 852 O O . LYS A 1 104 ? 6.804 4.673 7.932 1.00 95.69 104 LYS A O 1
ATOM 857 N N . TYR A 1 105 ? 6.862 4.395 5.698 1.00 96.00 105 TYR A N 1
ATOM 858 C CA . TYR A 1 105 ? 6.176 3.106 5.653 1.00 96.00 105 TYR A CA 1
ATOM 859 C C . TYR A 1 105 ? 7.160 1.920 5.696 1.00 96.00 105 TYR A C 1
ATOM 861 O O . TYR A 1 105 ? 8.365 2.077 5.464 1.00 96.00 105 TYR A O 1
ATOM 869 N N . PRO A 1 106 ? 6.675 0.706 6.031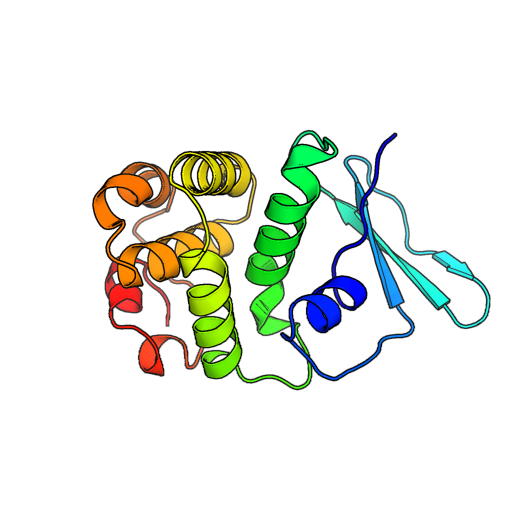 1.00 94.44 106 PRO A N 1
ATOM 870 C CA . PRO A 1 106 ? 7.505 -0.493 6.032 1.00 94.44 106 PRO A CA 1
ATOM 871 C C . PRO A 1 106 ? 8.203 -0.728 4.679 1.00 94.44 106 PRO A C 1
ATOM 873 O O . PRO A 1 106 ? 7.642 -0.364 3.644 1.00 94.44 106 PRO A O 1
ATOM 876 N N . PRO A 1 107 ? 9.385 -1.375 4.666 1.00 94.69 107 PRO A N 1
ATOM 877 C CA . PRO A 1 107 ? 10.115 -1.666 3.430 1.00 94.69 107 PRO A CA 1
ATOM 878 C C . PRO A 1 107 ? 9.274 -2.392 2.367 1.00 94.69 107 PRO A C 1
ATOM 880 O O . PRO A 1 107 ? 9.372 -2.069 1.194 1.00 94.69 107 PRO A O 1
ATOM 883 N N . SER A 1 108 ? 8.369 -3.291 2.770 1.00 94.38 108 SER A N 1
ATOM 884 C CA . SER A 1 108 ? 7.484 -4.005 1.838 1.00 94.38 108 SER A CA 1
ATOM 885 C C . SER A 1 108 ? 6.531 -3.083 1.072 1.00 94.38 108 SER A C 1
ATOM 887 O O . SER A 1 108 ? 6.252 -3.324 -0.095 1.00 94.38 108 SER A O 1
ATOM 889 N N . THR A 1 109 ? 6.028 -2.023 1.712 1.00 96.00 109 THR A N 1
ATOM 890 C CA . THR A 1 109 ? 5.156 -1.031 1.061 1.00 96.00 109 THR A CA 1
ATOM 891 C C . THR A 1 109 ? 5.941 -0.193 0.065 1.00 96.00 109 THR A C 1
ATOM 893 O O . THR A 1 109 ? 5.451 0.072 -1.025 1.00 96.00 109 THR A O 1
ATOM 896 N N . ARG A 1 110 ? 7.164 0.198 0.438 1.00 96.00 110 ARG A N 1
ATOM 897 C CA . ARG A 1 110 ? 8.077 0.944 -0.433 1.00 96.00 110 ARG A CA 1
ATOM 898 C C . ARG A 1 110 ? 8.458 0.124 -1.661 1.00 96.00 110 ARG A C 1
ATOM 900 O O . ARG A 1 110 ? 8.381 0.640 -2.765 1.00 96.00 110 ARG A O 1
ATOM 907 N N . ALA A 1 111 ? 8.776 -1.155 -1.463 1.00 95.31 111 ALA A N 1
ATOM 908 C CA . ALA A 1 111 ? 9.095 -2.068 -2.549 1.00 95.31 111 ALA A CA 1
ATOM 909 C C . ALA A 1 111 ? 7.922 -2.268 -3.511 1.00 95.31 111 ALA A C 1
ATOM 911 O O . ALA A 1 111 ? 8.100 -2.175 -4.718 1.00 95.31 111 ALA A O 1
ATOM 912 N N . LEU A 1 112 ? 6.714 -2.484 -2.979 1.00 95.88 112 LEU A N 1
ATOM 913 C CA . LEU A 1 112 ? 5.520 -2.630 -3.806 1.00 95.88 112 LEU A CA 1
ATOM 914 C C . LEU A 1 112 ? 5.200 -1.349 -4.586 1.00 95.88 112 LEU A C 1
ATOM 916 O O . LEU A 1 112 ? 4.931 -1.428 -5.777 1.00 95.88 112 LEU A O 1
ATOM 920 N N . LEU A 1 113 ? 5.246 -0.180 -3.939 1.00 96.88 113 LEU A N 1
ATOM 921 C CA . LEU A 1 113 ? 5.024 1.095 -4.624 1.00 96.88 113 LEU A CA 1
ATOM 922 C C . LEU A 1 113 ? 6.045 1.309 -5.747 1.00 96.88 113 LEU A C 1
ATOM 924 O O . LEU A 1 113 ? 5.658 1.658 -6.855 1.00 96.88 113 LEU A O 1
ATOM 928 N N . GLY A 1 114 ? 7.326 1.075 -5.457 1.00 95.50 114 GLY A N 1
ATOM 929 C CA . GLY A 1 114 ? 8.398 1.189 -6.438 1.00 95.50 114 GLY A CA 1
ATOM 930 C C . GLY A 1 114 ? 8.196 0.261 -7.632 1.00 95.50 114 GLY A C 1
ATOM 931 O O . GLY A 1 114 ? 8.270 0.711 -8.765 1.00 95.50 114 GLY A O 1
ATOM 932 N N . ALA A 1 115 ? 7.838 -1.003 -7.392 1.00 95.06 115 ALA A N 1
ATOM 933 C CA . ALA A 1 115 ? 7.579 -1.960 -8.466 1.00 95.06 115 ALA A CA 1
ATOM 934 C C . ALA A 1 115 ? 6.403 -1.550 -9.368 1.00 95.06 115 ALA A C 1
ATOM 936 O O . ALA A 1 115 ? 6.490 -1.676 -10.586 1.00 95.06 115 ALA A O 1
ATOM 937 N N . LEU A 1 116 ? 5.323 -1.026 -8.777 1.00 95.50 116 LEU A N 1
ATOM 938 C CA . LEU A 1 116 ? 4.154 -0.550 -9.523 1.00 95.50 116 LEU A CA 1
ATOM 939 C C . LEU A 1 116 ? 4.464 0.701 -10.358 1.00 95.50 116 LEU A C 1
ATOM 941 O O . LEU A 1 116 ? 3.928 0.847 -11.450 1.00 95.50 116 LEU A O 1
ATOM 945 N N . LEU A 1 117 ? 5.296 1.609 -9.842 1.00 95.75 117 LEU A N 1
ATOM 946 C CA . LEU A 1 117 ? 5.723 2.810 -10.563 1.00 95.75 117 LEU A CA 1
ATOM 947 C C . LEU A 1 117 ? 6.741 2.487 -11.666 1.00 95.75 117 LEU A C 1
ATOM 949 O O . LEU A 1 117 ? 6.663 3.072 -12.742 1.00 95.75 117 LEU A O 1
ATOM 953 N N . ASP A 1 118 ? 7.641 1.531 -11.433 1.00 94.62 118 ASP A N 1
ATOM 954 C CA . ASP A 1 118 ? 8.555 1.027 -12.463 1.00 94.62 118 ASP A CA 1
ATOM 955 C C . ASP A 1 118 ? 7.793 0.393 -13.622 1.00 94.62 118 ASP A C 1
ATOM 957 O O . ASP A 1 118 ? 8.109 0.657 -14.771 1.00 94.62 118 ASP A O 1
ATOM 961 N N . GLU A 1 119 ? 6.749 -0.386 -13.331 1.00 93.69 119 GLU A N 1
ATOM 962 C CA . GLU A 1 119 ? 5.902 -0.990 -14.369 1.00 93.69 119 GLU A CA 1
ATOM 963 C C . GLU A 1 119 ? 5.213 0.070 -15.248 1.00 93.69 119 GLU A C 1
ATOM 965 O O . GLU A 1 119 ? 4.888 -0.175 -16.406 1.00 93.69 119 GLU A O 1
ATOM 970 N N . LEU A 1 120 ? 5.004 1.274 -14.710 1.00 93.81 120 LEU A N 1
ATOM 971 C CA . LEU A 1 120 ? 4.459 2.416 -15.444 1.00 93.81 120 LEU A CA 1
ATOM 972 C C . LEU A 1 120 ? 5.529 3.228 -16.204 1.00 93.81 120 LEU A C 1
ATOM 974 O O . LEU A 1 120 ? 5.174 4.214 -16.850 1.00 93.81 120 LEU A O 1
ATOM 978 N N . GLY A 1 121 ? 6.807 2.835 -16.151 1.00 92.88 121 GLY A N 1
ATOM 979 C CA . GLY A 1 121 ? 7.917 3.518 -16.826 1.00 92.88 121 GLY A CA 1
ATOM 980 C C . GLY A 1 121 ? 8.504 4.707 -16.054 1.00 92.88 121 GLY A C 1
ATOM 981 O O . GLY A 1 121 ? 9.042 5.637 -16.660 1.00 92.88 121 GLY A O 1
ATOM 982 N N . TYR A 1 122 ? 8.360 4.732 -14.722 1.00 93.12 122 TYR A N 1
ATOM 983 C CA . TYR A 1 122 ? 8.894 5.795 -13.856 1.00 93.12 122 TYR A CA 1
ATOM 984 C C . TYR A 1 122 ? 10.183 5.389 -13.124 1.00 93.12 122 TYR A C 1
ATOM 986 O O . TYR A 1 122 ? 10.455 5.865 -12.022 1.00 93.12 122 TYR A O 1
ATOM 994 N N . GLU A 1 123 ? 11.015 4.532 -13.719 1.00 90.56 123 GLU A N 1
ATOM 995 C CA . GLU A 1 123 ? 12.163 3.902 -13.049 1.00 90.56 123 GLU A CA 1
ATOM 996 C C . GLU A 1 123 ? 13.214 4.899 -12.547 1.00 90.56 123 GLU A C 1
ATOM 998 O O . GLU A 1 123 ? 13.910 4.629 -11.569 1.00 90.56 123 GLU A O 1
ATOM 1003 N N . LYS A 1 124 ? 13.331 6.062 -13.200 1.00 89.06 124 LYS A N 1
ATOM 1004 C CA . LYS A 1 124 ? 14.228 7.144 -12.759 1.00 89.06 124 LYS A CA 1
ATOM 1005 C C . LYS A 1 124 ? 13.751 7.796 -11.459 1.00 89.06 124 LYS A C 1
ATOM 1007 O O . LYS A 1 124 ? 14.561 8.202 -10.636 1.00 89.06 124 LYS A O 1
ATOM 1012 N N . GLU A 1 125 ? 12.438 7.905 -11.267 1.00 89.94 125 GLU A N 1
ATOM 1013 C CA . GLU A 1 125 ? 11.847 8.536 -10.081 1.00 89.94 125 GLU A CA 1
ATOM 1014 C C . GLU A 1 125 ? 11.969 7.617 -8.850 1.00 89.94 125 GLU A C 1
ATOM 1016 O O . GLU A 1 125 ? 12.212 8.071 -7.726 1.00 89.94 125 GLU A O 1
ATOM 1021 N N . THR A 1 126 ? 11.844 6.305 -9.060 1.00 91.88 126 THR A N 1
ATOM 1022 C CA . THR A 1 126 ? 11.809 5.299 -7.991 1.00 91.88 126 THR A CA 1
ATOM 1023 C C . THR A 1 126 ? 13.185 4.902 -7.459 1.00 91.88 126 THR A C 1
ATOM 1025 O O . THR A 1 126 ? 13.254 4.275 -6.399 1.00 91.88 126 THR A O 1
ATOM 1028 N N . GLU A 1 127 ? 14.278 5.282 -8.125 1.00 90.44 127 GLU A N 1
ATOM 1029 C CA . GLU A 1 127 ? 15.653 4.966 -7.713 1.00 90.44 127 GLU A CA 1
ATOM 1030 C C . GLU A 1 127 ? 15.913 5.397 -6.263 1.00 90.44 127 GLU A C 1
ATOM 1032 O O . GLU A 1 127 ? 16.314 4.597 -5.414 1.00 90.44 127 GLU A O 1
ATOM 1037 N N . THR A 1 128 ? 15.503 6.620 -5.926 1.00 89.12 128 THR A N 1
ATOM 1038 C CA . THR A 1 128 ? 15.648 7.167 -4.571 1.00 89.12 128 THR A CA 1
ATOM 1039 C C . THR A 1 128 ? 14.846 6.400 -3.512 1.00 89.12 128 THR A C 1
ATOM 1041 O O . THR A 1 128 ? 15.136 6.511 -2.315 1.00 89.12 128 THR A O 1
ATOM 1044 N N . LEU A 1 129 ? 13.794 5.676 -3.915 1.00 91.19 129 LEU A N 1
ATOM 1045 C CA . LEU A 1 129 ? 13.000 4.806 -3.049 1.00 91.19 129 LEU A CA 1
ATOM 1046 C C . LEU A 1 129 ? 13.639 3.415 -2.951 1.00 91.19 129 LEU A C 1
ATOM 1048 O O . LEU A 1 129 ? 13.644 2.835 -1.862 1.00 91.19 129 LEU A O 1
ATOM 1052 N N . PHE A 1 130 ? 14.207 2.910 -4.046 1.00 91.25 130 PHE A N 1
ATOM 1053 C CA . PHE A 1 130 ? 14.918 1.634 -4.112 1.00 91.25 130 PHE A CA 1
ATOM 1054 C C . PHE A 1 130 ? 16.116 1.597 -3.159 1.00 91.25 130 PHE A C 1
ATOM 1056 O O . PHE A 1 130 ? 16.245 0.657 -2.376 1.00 91.25 130 PHE A O 1
ATOM 1063 N N . GLU A 1 131 ? 16.910 2.668 -3.124 1.00 91.25 131 GLU A N 1
ATOM 1064 C CA . GLU A 1 131 ? 18.062 2.826 -2.221 1.00 91.25 131 GLU A CA 1
ATOM 1065 C C . GLU A 1 131 ? 17.703 2.708 -0.732 1.00 91.25 131 GLU A C 1
ATOM 1067 O O . GLU A 1 131 ? 18.539 2.389 0.110 1.00 91.25 131 GLU A O 1
ATOM 1072 N N . THR A 1 132 ? 16.437 2.939 -0.373 1.00 91.38 132 THR A N 1
ATOM 1073 C CA . THR A 1 132 ? 15.985 2.833 1.021 1.00 91.38 132 THR A CA 1
ATOM 1074 C C . THR A 1 132 ? 15.747 1.390 1.481 1.00 91.38 132 THR A C 1
ATOM 1076 O O . THR A 1 132 ? 15.423 1.160 2.657 1.00 91.38 132 THR A O 1
ATOM 1079 N N . LEU A 1 133 ? 15.815 0.421 0.565 1.00 91.81 133 LEU A N 1
ATOM 1080 C CA . LEU A 1 133 ? 15.544 -0.990 0.816 1.00 91.81 133 LEU A CA 1
ATOM 1081 C C . LEU A 1 133 ? 16.834 -1.758 1.095 1.00 91.81 133 LEU A C 1
ATOM 1083 O O . LEU A 1 133 ? 17.895 -1.470 0.555 1.00 91.81 133 LEU A O 1
ATOM 1087 N N . ASN A 1 134 ? 16.729 -2.789 1.933 1.00 88.00 134 ASN A N 1
ATOM 1088 C CA . ASN A 1 134 ? 17.857 -3.674 2.183 1.00 88.00 134 ASN A CA 1
ATOM 1089 C C . ASN A 1 134 ? 17.963 -4.698 1.037 1.00 88.00 134 ASN A C 1
ATOM 1091 O O . ASN A 1 134 ? 16.998 -5.436 0.805 1.00 88.00 134 ASN A O 1
ATOM 1095 N N . PRO A 1 135 ? 19.125 -4.810 0.368 1.00 83.88 135 PRO A N 1
ATOM 1096 C CA . PRO A 1 135 ? 19.294 -5.690 -0.781 1.00 83.88 135 PRO A CA 1
ATOM 1097 C C . PRO A 1 135 ? 19.133 -7.182 -0.448 1.00 83.88 135 PRO A C 1
ATOM 1099 O O . PRO A 1 135 ? 18.914 -7.980 -1.347 1.00 83.88 135 PRO A O 1
ATOM 1102 N N . ILE A 1 136 ? 19.207 -7.617 0.802 1.00 86.00 136 ILE A N 1
ATOM 1103 C 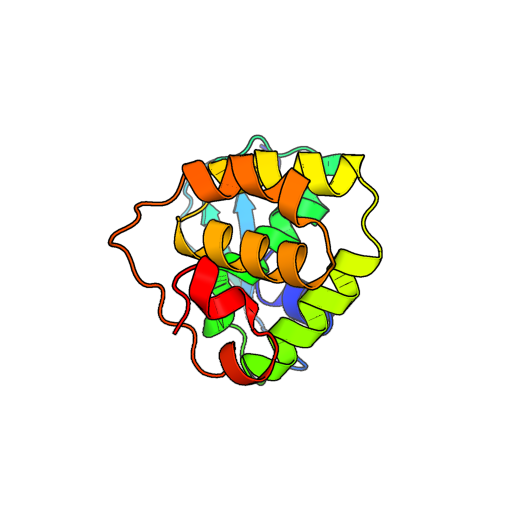CA . ILE A 1 136 ? 19.071 -9.046 1.133 1.00 86.00 136 ILE A CA 1
ATOM 1104 C C . ILE A 1 136 ? 17.601 -9.408 1.411 1.00 86.00 136 ILE A C 1
ATOM 1106 O O . ILE A 1 136 ? 17.204 -10.572 1.367 1.00 86.00 136 ILE A O 1
ATOM 1110 N N . THR A 1 137 ? 16.749 -8.413 1.674 1.00 87.19 137 THR A N 1
ATOM 1111 C CA . THR A 1 137 ? 15.357 -8.660 2.064 1.00 87.19 137 THR A CA 1
ATOM 1112 C C . THR A 1 137 ? 14.501 -9.048 0.862 1.00 87.19 137 THR A C 1
ATOM 1114 O O . THR A 1 137 ? 14.534 -8.394 -0.174 1.00 87.19 137 THR A O 1
ATOM 1117 N N . THR A 1 138 ? 13.690 -10.094 1.028 1.00 89.50 138 THR A N 1
ATOM 1118 C CA . THR A 1 138 ? 12.673 -10.517 0.056 1.00 89.50 138 THR A CA 1
ATOM 1119 C C . THR A 1 138 ? 11.278 -10.309 0.641 1.00 89.50 138 THR A C 1
ATOM 1121 O O . THR A 1 138 ? 11.017 -10.668 1.793 1.00 89.50 138 THR A O 1
ATOM 1124 N N . TYR A 1 139 ? 10.363 -9.755 -0.149 1.00 90.81 139 TYR A N 1
ATOM 1125 C CA . TYR A 1 139 ? 8.993 -9.455 0.249 1.00 90.81 139 TYR A CA 1
ATOM 1126 C C . TYR A 1 139 ? 8.035 -10.463 -0.364 1.00 90.81 139 TYR A C 1
ATOM 1128 O O . TYR A 1 139 ? 7.837 -10.493 -1.570 1.00 90.81 139 TYR A O 1
ATOM 1136 N N . ARG A 1 140 ? 7.396 -11.278 0.476 1.00 89.31 140 ARG A N 1
ATOM 1137 C CA . ARG A 1 140 ? 6.394 -12.2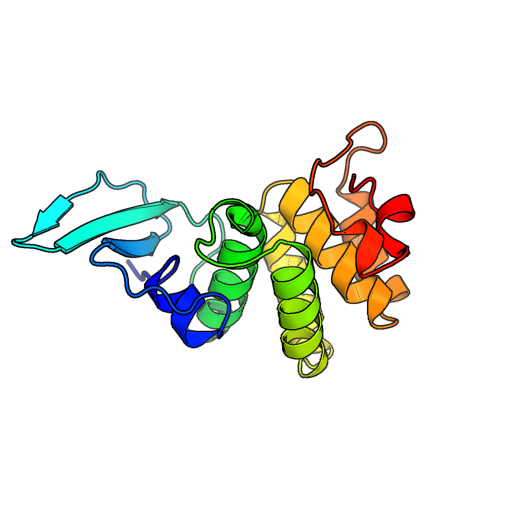20 -0.025 1.00 89.31 140 ARG A CA 1
ATOM 1138 C C . ARG A 1 140 ? 5.149 -11.457 -0.479 1.00 89.31 140 ARG A C 1
ATOM 1140 O O . ARG A 1 140 ? 4.566 -10.776 0.362 1.00 89.31 140 ARG A O 1
ATOM 1147 N N . LEU A 1 141 ? 4.709 -11.582 -1.717 1.00 89.12 141 LEU A N 1
ATOM 1148 C CA . LEU A 1 141 ? 3.449 -11.086 -2.256 1.00 89.12 141 LEU A CA 1
ATOM 1149 C C . LEU A 1 141 ? 3.033 -11.995 -3.434 1.00 89.12 141 LEU A C 1
ATOM 1151 O O . LEU A 1 141 ? 3.301 -11.662 -4.587 1.00 89.12 141 LEU A O 1
ATOM 1155 N N . PRO A 1 142 ? 2.379 -13.134 -3.134 1.00 84.81 142 PRO A N 1
ATOM 1156 C CA . PRO A 1 142 ? 2.025 -14.126 -4.143 1.00 84.81 142 PRO A CA 1
ATOM 1157 C C . PRO A 1 142 ? 1.180 -13.522 -5.262 1.00 84.81 142 PRO A C 1
ATOM 1159 O O . PRO A 1 142 ? 0.395 -12.614 -5.014 1.00 84.81 142 PRO A O 1
ATOM 1162 N N . GLU A 1 143 ? 1.305 -14.061 -6.473 1.00 86.94 143 GLU A N 1
ATOM 1163 C CA . GLU A 1 143 ? 0.602 -13.615 -7.689 1.00 86.94 143 GLU A CA 1
ATOM 1164 C C . GLU A 1 143 ? 1.028 -12.252 -8.256 1.00 86.94 143 GLU A C 1
ATOM 1166 O O . GLU A 1 143 ? 0.629 -11.942 -9.376 1.00 86.94 143 GLU A O 1
ATOM 1171 N N . ALA A 1 144 ? 1.862 -11.466 -7.564 1.00 83.44 144 ALA A N 1
ATOM 1172 C CA . ALA A 1 144 ? 2.384 -10.213 -8.116 1.00 83.44 144 ALA A CA 1
ATOM 1173 C C . ALA A 1 144 ? 3.213 -10.449 -9.392 1.00 83.44 144 ALA A C 1
ATOM 1175 O O . ALA A 1 144 ? 3.067 -9.711 -10.363 1.00 83.44 144 ALA A O 1
ATOM 1176 N N . GLU A 1 145 ? 3.996 -11.534 -9.430 1.00 85.69 145 GLU A N 1
ATOM 1177 C CA . GLU A 1 145 ? 4.794 -11.943 -10.600 1.00 85.69 145 GLU A CA 1
ATOM 1178 C C . GLU A 1 145 ? 3.934 -12.262 -11.836 1.00 85.69 145 GLU A C 1
ATOM 1180 O O . GLU A 1 145 ? 4.431 -12.243 -12.954 1.00 85.69 145 GLU A O 1
ATOM 1185 N N . LYS A 1 146 ? 2.631 -12.532 -11.664 1.00 85.75 146 LYS A N 1
ATOM 1186 C CA . LYS A 1 146 ? 1.704 -12.747 -12.790 1.00 85.75 146 LYS A CA 1
ATOM 1187 C C . LYS A 1 146 ? 1.252 -11.438 -13.443 1.00 85.75 146 LYS A C 1
ATOM 1189 O O . LYS A 1 146 ? 0.556 -11.484 -14.456 1.00 85.75 146 LYS A O 1
ATOM 1194 N N . VAL A 1 147 ? 1.524 -10.294 -12.810 1.00 84.31 147 VAL A N 1
ATOM 1195 C CA . VAL A 1 147 ? 1.031 -8.980 -13.244 1.00 84.31 147 VAL A CA 1
ATOM 1196 C C . VAL A 1 147 ? 2.136 -8.128 -13.840 1.00 84.31 147 VAL A C 1
ATOM 1198 O O . VAL A 1 147 ? 1.863 -7.460 -14.829 1.00 84.31 147 VAL A O 1
ATOM 1201 N N . PHE A 1 148 ? 3.331 -8.130 -13.246 1.00 81.44 148 PHE A N 1
ATOM 1202 C CA . PHE A 1 148 ? 4.442 -7.294 -13.698 1.00 81.44 148 PHE A CA 1
ATOM 1203 C C . PHE A 1 148 ? 5.813 -7.934 -13.445 1.00 81.44 148 PHE A C 1
ATOM 1205 O O . PHE A 1 148 ? 6.047 -8.600 -12.428 1.00 81.44 148 PHE A O 1
ATOM 1212 N N . ASP A 1 149 ? 6.750 -7.671 -14.358 1.00 83.62 149 ASP A N 1
ATOM 1213 C CA . ASP A 1 149 ? 8.095 -8.263 -14.355 1.00 83.62 149 ASP A CA 1
ATOM 1214 C C . ASP A 1 149 ? 9.069 -7.541 -13.408 1.00 83.62 149 ASP A C 1
ATOM 1216 O O . ASP A 1 149 ? 10.108 -8.085 -13.013 1.00 83.62 149 ASP A O 1
ATOM 1220 N N . THR A 1 150 ? 8.713 -6.332 -12.960 1.00 87.31 150 THR A N 1
ATOM 1221 C CA . THR A 1 150 ? 9.530 -5.513 -12.046 1.00 87.31 150 THR A CA 1
ATOM 1222 C C . THR A 1 150 ? 9.657 -6.122 -10.643 1.00 87.31 150 THR A C 1
ATOM 1224 O O . THR A 1 150 ? 10.537 -5.737 -9.868 1.00 87.31 150 THR A O 1
ATOM 1227 N N . THR A 1 151 ? 8.855 -7.144 -10.321 1.00 83.06 151 THR A N 1
ATOM 1228 C CA . THR A 1 151 ? 8.930 -7.930 -9.075 1.00 83.06 151 THR A CA 1
ATOM 1229 C C . THR A 1 151 ? 10.344 -8.425 -8.762 1.00 83.06 151 THR A C 1
ATOM 1231 O O . THR A 1 151 ? 10.770 -8.361 -7.605 1.00 83.06 151 THR A O 1
ATOM 1234 N N . LYS A 1 152 ? 11.115 -8.830 -9.783 1.00 86.06 152 LYS A N 1
ATOM 1235 C CA . LYS A 1 152 ? 12.503 -9.305 -9.633 1.00 86.06 152 LYS A CA 1
ATOM 1236 C C . LYS A 1 152 ? 13.436 -8.217 -9.100 1.00 86.06 152 LYS A C 1
ATOM 1238 O O . LYS A 1 152 ? 14.157 -8.461 -8.131 1.00 86.06 152 LYS A O 1
ATOM 1243 N N . LYS A 1 153 ? 13.386 -7.010 -9.683 1.00 89.12 153 LYS A N 1
ATOM 1244 C CA . LYS A 1 153 ? 14.183 -5.847 -9.243 1.00 89.12 153 LYS A CA 1
ATOM 1245 C C . LYS A 1 153 ? 13.878 -5.524 -7.781 1.00 89.12 153 LYS A C 1
ATOM 1247 O O . LYS A 1 153 ? 14.791 -5.397 -6.969 1.00 89.12 153 LYS A O 1
ATOM 1252 N N . TRP A 1 154 ? 12.593 -5.491 -7.431 1.00 92.31 154 TRP A N 1
ATOM 1253 C CA . TRP A 1 154 ? 12.103 -5.101 -6.105 1.00 92.31 154 TRP A CA 1
ATOM 1254 C C . TRP A 1 154 ? 12.022 -6.244 -5.079 1.00 92.31 154 TRP A C 1
ATOM 1256 O O . TRP A 1 154 ? 11.550 -6.032 -3.960 1.00 92.31 154 TRP A O 1
ATOM 1266 N N . LYS A 1 155 ? 12.518 -7.442 -5.423 1.00 89.81 155 LYS A N 1
ATOM 1267 C CA . LYS A 1 155 ? 12.594 -8.632 -4.549 1.00 89.81 155 LYS A CA 1
ATOM 1268 C C . LYS A 1 155 ? 11.237 -9.047 -3.986 1.00 89.81 155 LYS A C 1
ATOM 1270 O O . LYS A 1 155 ? 11.123 -9.414 -2.815 1.00 89.81 155 LYS A O 1
ATOM 1275 N N . ILE A 1 156 ? 10.211 -8.984 -4.824 1.00 89.12 156 ILE A N 1
ATOM 1276 C CA . ILE A 1 156 ? 8.843 -9.391 -4.511 1.00 89.12 156 ILE A CA 1
ATOM 1277 C C . ILE A 1 156 ? 8.627 -10.821 -5.031 1.00 89.12 156 ILE A C 1
ATOM 1279 O O . ILE A 1 156 ? 8.965 -11.077 -6.179 1.00 89.12 156 ILE A O 1
ATOM 1283 N N . LYS A 1 157 ? 8.108 -11.729 -4.189 1.00 84.62 157 LYS A N 1
ATOM 1284 C CA . LYS A 1 157 ? 7.850 -13.152 -4.511 1.00 84.62 157 LYS A CA 1
ATOM 1285 C C . LYS A 1 157 ? 6.462 -13.617 -4.082 1.00 84.62 157 LYS A C 1
ATOM 1287 O O . LYS A 1 157 ? 6.176 -13.481 -2.872 1.00 84.62 157 LYS A O 1
#